Protein AF-A0A660W6Z1-F1 (afdb_monomer_lite)

Radius of gyration: 17.99 Å; chains: 1; bounding box: 45×40×46 Å

Sequence (135 aa):
DGDVTPCVFIPYAAANIYDIYKNGGDLNTILETPLFRHIREWQDEYGYAQQAEKTGNWFCPCAIRDHYAHFYEGAIRCGARPIDSEAAEALKDKGYYDGMVRYGRDFDRLTSAKWKKEYLSTSEKPRTRKAVKSA

Foldseek 3Di:
DQFDDLDPPGQWGLDGNVVQVVVVHDPVVSCVQQLNVLVVVVLCQQAPVDDQQNHAQVVQNDCCQQVVVSSLVSRVVSVTHGNDPVSVVCNVDPVNSVVRPVRNVVVCVVCVVVSCVPRVPDPDDPPDPDPPDDD

Secondary structure (DSSP, 8-state):
--EE-SSTT--EESEEHHHHHHTT--HHHHHTSHHHHHHHHHHIIIIITS-GGG---TTS--HHHHSHHHHHHHHHHTTPEESSHHHHHHTT-HHHHHHHHHHHHHHHHHHHHHHIIIIIS--------------

pLDDT: mean 91.39, std 13.64, range [44.53, 98.75]

Structure (mmCIF, N/CA/C/O backbone):
data_AF-A0A660W6Z1-F1
#
_entry.id   AF-A0A660W6Z1-F1
#
loop_
_atom_site.group_PDB
_atom_site.id
_atom_site.type_symbol
_atom_site.label_atom_id
_atom_site.label_alt_id
_atom_site.label_comp_id
_atom_site.label_asym_id
_atom_site.label_entity_id
_atom_site.label_seq_id
_atom_site.pdbx_PDB_ins_code
_atom_site.Cartn_x
_atom_site.Cartn_y
_atom_site.Cartn_z
_atom_site.occupancy
_atom_site.B_iso_or_equiv
_atom_site.auth_seq_id
_atom_site.auth_comp_id
_atom_site.auth_asym_id
_atom_site.auth_atom_id
_atom_site.pdbx_PDB_model_num
ATOM 1 N N . ASP A 1 1 ? -17.912 7.452 9.545 1.00 92.50 1 ASP A N 1
ATOM 2 C CA . ASP A 1 1 ? -17.605 6.220 10.314 1.00 92.50 1 ASP A CA 1
ATOM 3 C C . ASP A 1 1 ? -16.302 6.334 11.106 1.00 92.50 1 ASP A C 1
ATOM 5 O O . ASP A 1 1 ? -16.211 5.711 12.154 1.00 92.50 1 ASP A O 1
ATOM 9 N N . GLY A 1 2 ? -15.336 7.153 10.677 1.00 96.56 2 GLY A N 1
ATOM 10 C CA . GLY A 1 2 ? -14.048 7.314 11.357 1.00 96.56 2 GLY A CA 1
ATOM 11 C C . GLY A 1 2 ? -12.984 6.341 10.854 1.00 96.56 2 GLY A C 1
ATOM 12 O O . GLY A 1 2 ? -11.912 6.259 11.448 1.00 96.56 2 GLY A O 1
ATOM 13 N N . ASP A 1 3 ? -13.266 5.605 9.780 1.00 98.00 3 ASP A N 1
ATOM 14 C CA . ASP A 1 3 ? -12.322 4.652 9.217 1.00 98.00 3 ASP A CA 1
ATOM 15 C C . ASP A 1 3 ? -11.122 5.364 8.595 1.00 98.00 3 ASP A C 1
ATOM 17 O O . ASP A 1 3 ? -11.239 6.397 7.935 1.00 98.00 3 ASP A O 1
ATOM 21 N N . VAL A 1 4 ? -9.938 4.808 8.846 1.00 98.06 4 VAL A N 1
ATOM 22 C CA . VAL A 1 4 ? -8.672 5.382 8.403 1.00 98.06 4 VAL A CA 1
ATOM 23 C C . VAL A 1 4 ? -8.017 4.452 7.399 1.00 98.06 4 VAL A C 1
ATOM 25 O O . VAL A 1 4 ? -7.557 3.361 7.740 1.00 98.06 4 VAL A O 1
ATOM 28 N N . THR A 1 5 ? -7.955 4.905 6.152 1.00 97.56 5 THR A N 1
ATOM 29 C CA . THR A 1 5 ? -7.365 4.182 5.023 1.00 97.56 5 THR A CA 1
ATOM 30 C C . THR A 1 5 ? -6.010 4.789 4.628 1.00 97.56 5 THR A C 1
ATOM 32 O O . THR A 1 5 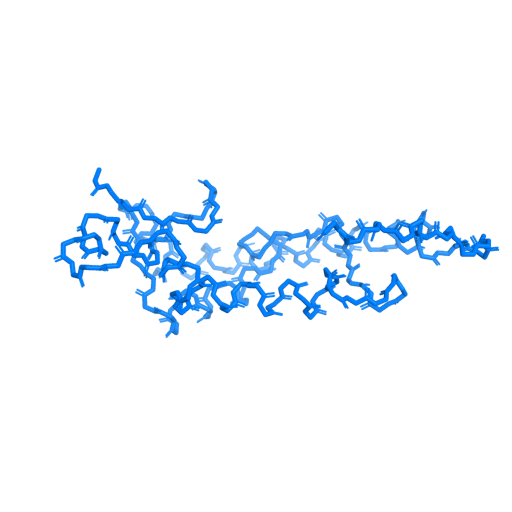? -5.870 6.013 4.667 1.00 97.56 5 THR A O 1
ATOM 35 N N . PRO A 1 6 ? -5.022 3.995 4.172 1.00 95.06 6 PRO A N 1
ATOM 36 C CA . PRO A 1 6 ? -3.704 4.512 3.767 1.00 95.06 6 PRO A CA 1
ATOM 37 C C . PRO A 1 6 ? -3.718 5.444 2.545 1.00 95.06 6 PRO A C 1
ATOM 39 O O . PRO A 1 6 ? -2.804 6.240 2.347 1.00 95.06 6 PRO A O 1
ATOM 42 N N . CYS A 1 7 ? -4.742 5.332 1.701 1.00 95.56 7 CYS A N 1
ATOM 43 C CA . CYS A 1 7 ? -4.972 6.152 0.518 1.00 95.56 7 CYS A CA 1
ATOM 44 C C . CYS A 1 7 ? -6.476 6.159 0.236 1.00 95.56 7 CYS A C 1
ATOM 46 O O . CYS A 1 7 ? -7.140 5.160 0.496 1.00 95.56 7 CYS A O 1
ATOM 48 N N . VAL A 1 8 ? -7.004 7.232 -0.356 1.00 93.31 8 VAL A N 1
ATOM 49 C CA . VAL A 1 8 ? -8.430 7.335 -0.728 1.00 93.31 8 VAL A CA 1
ATOM 50 C C . VAL A 1 8 ? -8.889 6.235 -1.700 1.00 93.31 8 VAL A C 1
ATOM 52 O O . VAL A 1 8 ? -10.070 5.923 -1.765 1.00 93.31 8 VAL A O 1
ATOM 55 N N . PHE A 1 9 ? -7.959 5.618 -2.435 1.00 95.19 9 PHE A N 1
ATOM 56 C CA . PHE A 1 9 ? -8.239 4.514 -3.361 1.00 95.19 9 PHE A CA 1
ATOM 57 C C . PHE A 1 9 ? -8.019 3.123 -2.753 1.00 95.19 9 PHE A C 1
ATOM 59 O O . PHE A 1 9 ? -8.139 2.127 -3.461 1.00 95.19 9 PHE A O 1
ATOM 66 N N . ILE A 1 10 ? -7.653 3.038 -1.472 1.00 97.19 10 ILE A N 1
ATOM 67 C CA . ILE A 1 10 ? -7.491 1.778 -0.747 1.00 97.19 10 ILE A CA 1
ATOM 68 C C . ILE A 1 10 ? -8.728 1.594 0.135 1.00 97.19 10 ILE A C 1
ATOM 70 O O . ILE A 1 10 ? -8.777 2.186 1.212 1.00 97.19 10 ILE A O 1
ATOM 74 N N . PRO A 1 11 ? -9.717 0.774 -0.268 1.00 97.06 11 PRO A N 1
ATOM 75 C CA . PRO A 1 11 ? -10.977 0.635 0.461 1.00 97.06 11 PRO A CA 1
ATOM 76 C C . PRO A 1 11 ? -10.853 -0.341 1.648 1.00 97.06 11 PRO A C 1
ATOM 78 O O . PRO A 1 11 ? -11.722 -1.176 1.896 1.00 97.06 11 PRO A O 1
ATOM 81 N N . TYR A 1 12 ? -9.737 -0.259 2.377 1.00 98.25 12 TYR A N 1
ATOM 82 C CA . TYR A 1 12 ? -9.418 -1.124 3.507 1.00 98.25 12 TYR A CA 1
ATOM 83 C C . TYR A 1 12 ? -8.867 -0.285 4.660 1.00 98.25 12 TYR A C 1
ATOM 85 O O . TYR A 1 12 ? -7.777 0.289 4.571 1.00 98.25 12 TYR A O 1
ATOM 93 N N . ALA A 1 13 ? -9.638 -0.203 5.739 1.00 98.19 13 ALA A N 1
ATOM 94 C CA . ALA A 1 13 ? -9.294 0.541 6.935 1.00 98.19 13 ALA A CA 1
ATOM 95 C C . ALA A 1 13 ? -8.208 -0.182 7.740 1.00 98.19 13 ALA A C 1
ATOM 97 O O . ALA A 1 13 ? -8.304 -1.380 8.016 1.00 98.19 13 ALA A O 1
ATOM 98 N N . ALA A 1 14 ? -7.196 0.575 8.159 1.00 97.75 14 ALA A N 1
ATOM 99 C CA . ALA A 1 14 ? -6.158 0.128 9.085 1.00 97.75 14 ALA A CA 1
ATOM 100 C C . ALA A 1 14 ? -6.567 0.312 10.555 1.00 97.75 14 ALA A C 1
ATOM 102 O O . ALA A 1 14 ? -6.058 -0.378 11.434 1.00 97.75 14 ALA A O 1
ATOM 103 N N . ALA A 1 15 ? -7.446 1.280 10.819 1.00 97.81 15 ALA A N 1
ATOM 104 C CA . ALA A 1 15 ? -7.912 1.654 12.147 1.00 97.81 15 ALA A CA 1
ATOM 105 C C . ALA A 1 15 ? -9.212 2.465 12.055 1.00 97.81 15 ALA A C 1
ATOM 107 O O . ALA A 1 15 ? -9.642 2.852 10.967 1.00 97.81 15 ALA A O 1
ATOM 108 N N . ASN A 1 16 ? -9.792 2.766 13.216 1.00 98.25 16 ASN A N 1
ATOM 109 C CA . ASN A 1 16 ? -10.834 3.771 13.364 1.00 98.25 16 ASN A CA 1
ATOM 110 C C . ASN A 1 16 ? -10.333 4.899 14.277 1.00 98.25 16 ASN A C 1
ATOM 112 O O . ASN A 1 16 ? -9.840 4.647 15.377 1.00 98.25 16 ASN A O 1
ATOM 116 N N . ILE A 1 17 ? -10.441 6.147 13.826 1.00 98.12 17 ILE A N 1
ATOM 117 C CA . ILE A 1 17 ? -9.889 7.306 14.530 1.00 98.12 17 ILE A CA 1
ATOM 118 C C . ILE A 1 17 ? -10.556 7.550 15.884 1.00 98.12 17 ILE A C 1
ATOM 120 O O . ILE A 1 17 ? -9.898 7.989 16.826 1.00 98.12 17 ILE A O 1
ATOM 124 N N . TYR A 1 18 ? -11.843 7.221 16.015 1.00 98.31 18 TYR A N 1
ATOM 125 C CA . TYR A 1 18 ? -12.550 7.368 17.282 1.00 98.31 18 TYR A CA 1
ATOM 126 C C . TYR A 1 18 ? -12.014 6.392 18.329 1.00 98.31 18 TYR A C 1
ATOM 128 O O . TYR A 1 18 ? -11.818 6.788 19.476 1.00 98.31 18 TYR A O 1
ATOM 136 N N . ASP A 1 19 ? -11.705 5.156 17.930 1.00 98.19 19 ASP A N 1
ATOM 137 C CA . ASP A 1 19 ? -11.109 4.157 18.821 1.00 98.19 19 ASP A CA 1
ATOM 138 C C . ASP A 1 19 ? -9.696 4.559 19.256 1.00 98.19 19 ASP A C 1
ATOM 140 O O . ASP A 1 19 ? -9.346 4.410 20.427 1.00 98.19 19 ASP A O 1
ATOM 144 N N . ILE A 1 20 ? -8.896 5.122 18.342 1.00 98.31 20 ILE A N 1
ATOM 145 C CA . ILE A 1 20 ? -7.548 5.616 18.655 1.00 98.31 20 ILE A CA 1
ATOM 146 C C . ILE A 1 20 ? -7.605 6.700 19.735 1.00 98.31 20 ILE A C 1
ATOM 148 O O . ILE A 1 20 ? -6.961 6.555 20.774 1.00 98.31 20 ILE A O 1
ATOM 152 N N . TYR A 1 21 ? -8.416 7.745 19.540 1.00 98.25 21 TYR A N 1
ATOM 153 C CA . TYR A 1 21 ? -8.537 8.822 20.529 1.00 98.25 21 TYR A CA 1
ATOM 154 C C . TYR A 1 21 ? -9.170 8.349 21.841 1.00 98.25 21 TYR A C 1
ATOM 156 O O . TYR A 1 21 ? -8.726 8.751 22.915 1.00 98.25 21 TYR A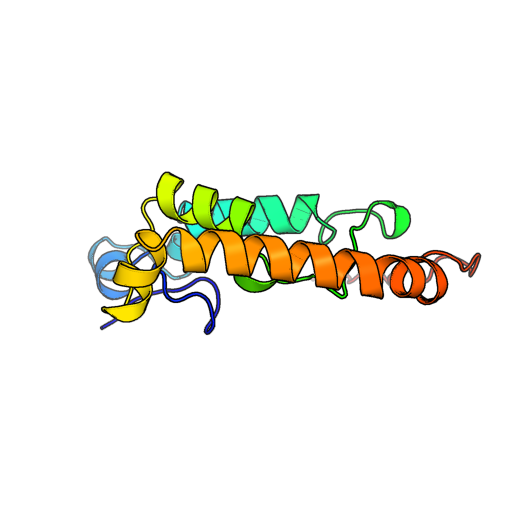 O 1
ATOM 164 N N . LYS A 1 22 ? -10.171 7.461 21.783 1.00 98.31 22 LYS A N 1
ATOM 165 C CA . LYS A 1 22 ? -10.798 6.874 22.978 1.00 98.31 22 LYS A CA 1
ATOM 166 C C . LYS A 1 22 ? -9.791 6.114 23.845 1.00 98.31 22 LYS A C 1
ATOM 168 O O . LYS A 1 22 ? -9.918 6.125 25.066 1.00 98.31 22 LYS A O 1
ATOM 173 N N . ASN A 1 23 ? -8.788 5.498 23.225 1.00 97.75 23 ASN A N 1
ATOM 174 C CA . ASN A 1 23 ? -7.726 4.762 23.906 1.00 97.75 23 ASN A CA 1
ATOM 175 C C . ASN A 1 23 ? -6.506 5.638 24.262 1.00 97.75 23 ASN A C 1
ATOM 177 O O . ASN A 1 23 ? -5.470 5.104 24.649 1.00 97.75 23 ASN A O 1
ATOM 181 N N . GLY A 1 24 ? -6.616 6.969 24.150 1.00 98.06 24 GLY A N 1
ATOM 182 C CA . GLY A 1 24 ? -5.551 7.914 24.503 1.00 98.06 24 GLY A CA 1
ATOM 183 C C . GLY A 1 24 ? -4.454 8.078 23.446 1.00 98.06 24 GLY A C 1
ATOM 184 O O . GLY A 1 24 ? -3.420 8.670 23.744 1.00 98.06 24 GLY A O 1
ATOM 185 N N . GLY A 1 25 ? -4.660 7.553 22.234 1.00 97.69 25 GLY A N 1
ATOM 186 C CA . GLY A 1 25 ? -3.759 7.739 21.100 1.00 97.69 25 GLY A CA 1
ATOM 187 C C . GLY A 1 25 ? -3.993 9.051 20.347 1.00 97.69 25 GLY A C 1
ATOM 188 O O . GLY A 1 25 ? -4.851 9.866 20.690 1.00 97.69 25 GLY A O 1
ATOM 189 N N . ASP A 1 26 ? -3.225 9.234 19.278 1.00 97.31 26 ASP A N 1
ATOM 190 C CA . ASP A 1 26 ? -3.211 10.426 18.429 1.00 97.31 26 ASP A CA 1
ATOM 191 C C . ASP A 1 26 ? -3.014 10.071 16.938 1.00 97.31 26 ASP A C 1
ATOM 193 O O . ASP A 1 26 ? -3.027 8.903 16.542 1.00 97.31 26 ASP A O 1
ATOM 197 N N . LEU A 1 27 ? -2.800 11.077 16.082 1.00 96.00 27 LEU A N 1
ATOM 198 C CA . LEU A 1 27 ? -2.543 10.847 14.654 1.00 96.00 27 LEU A CA 1
ATOM 199 C C . LEU A 1 27 ? -1.239 10.080 14.390 1.00 96.00 27 LEU A C 1
ATOM 201 O O . LEU A 1 27 ? -1.167 9.334 13.415 1.00 96.00 27 LEU A O 1
ATOM 205 N N . ASN A 1 28 ? -0.223 10.216 15.247 1.00 96.81 28 ASN A N 1
ATOM 206 C CA . ASN A 1 28 ? 1.026 9.467 15.100 1.00 96.81 28 ASN A CA 1
ATOM 207 C C . ASN A 1 28 ? 0.802 7.975 15.368 1.00 96.81 28 ASN A C 1
ATOM 209 O O . ASN A 1 28 ? 1.379 7.128 14.693 1.00 96.81 28 ASN A O 1
ATOM 213 N N . THR A 1 29 ? -0.110 7.649 16.282 1.00 97.81 29 THR A N 1
ATOM 214 C CA . THR A 1 29 ? -0.502 6.267 16.588 1.00 97.81 29 THR A CA 1
ATOM 215 C C . THR A 1 29 ? -1.039 5.539 15.348 1.00 97.81 29 THR A C 1
ATOM 217 O O . THR A 1 29 ? -0.767 4.355 15.153 1.00 97.81 29 THR A O 1
ATOM 220 N N . ILE A 1 30 ? -1.751 6.246 14.462 1.00 96.19 30 ILE A N 1
ATOM 221 C CA . ILE A 1 30 ? -2.245 5.699 13.185 1.00 96.19 30 ILE A CA 1
ATOM 222 C C . ILE A 1 30 ? -1.083 5.284 12.285 1.00 96.19 30 ILE A C 1
ATOM 224 O O . ILE A 1 30 ? -1.137 4.227 11.652 1.00 96.19 30 ILE A O 1
ATOM 228 N N . LEU A 1 31 ? -0.034 6.109 12.214 1.00 95.88 31 LEU A N 1
ATOM 229 C CA . LEU A 1 31 ? 1.124 5.828 11.369 1.00 95.88 31 LEU A CA 1
ATOM 230 C C . LEU A 1 31 ? 1.780 4.510 11.783 1.00 95.88 31 LEU A C 1
ATOM 232 O O . LEU A 1 31 ? 2.246 3.775 10.916 1.00 95.88 31 LEU A O 1
ATOM 236 N N . GLU A 1 32 ? 1.737 4.163 13.066 1.00 97.06 32 GLU A N 1
ATOM 237 C CA . GLU A 1 32 ? 2.301 2.924 13.605 1.00 97.06 32 GLU A CA 1
ATOM 238 C C . GLU A 1 32 ? 1.391 1.693 13.449 1.00 97.06 32 GLU A C 1
ATOM 240 O O . GLU A 1 32 ? 1.790 0.568 13.779 1.00 97.06 32 GLU A O 1
ATOM 245 N N . THR A 1 33 ? 0.189 1.854 12.885 1.00 97.62 33 THR A N 1
ATOM 246 C CA . THR A 1 33 ? -0.692 0.716 12.596 1.00 97.62 33 THR A CA 1
ATOM 247 C C . THR A 1 33 ? -0.030 -0.259 11.611 1.00 97.62 33 THR A C 1
ATOM 249 O O . THR A 1 33 ? 0.730 0.164 10.730 1.00 97.62 33 THR A O 1
ATOM 252 N N . PRO A 1 34 ? -0.298 -1.577 11.722 1.00 98.19 34 PRO A N 1
ATOM 253 C CA . PRO A 1 34 ? 0.395 -2.588 10.923 1.00 98.19 34 PRO A CA 1
ATOM 254 C C . PRO A 1 34 ? 0.349 -2.332 9.413 1.00 98.19 34 PRO A C 1
ATOM 256 O O . PRO A 1 34 ? 1.380 -2.432 8.754 1.00 98.19 34 PRO A O 1
ATOM 259 N N . LEU A 1 35 ? -0.815 -1.954 8.872 1.00 97.81 35 LEU A N 1
ATOM 260 C CA . LEU A 1 35 ? -0.965 -1.715 7.435 1.00 97.81 35 LEU A CA 1
ATOM 261 C C . LEU A 1 35 ? -0.172 -0.487 6.967 1.00 97.81 35 LEU A C 1
ATOM 263 O O . LEU A 1 35 ? 0.470 -0.533 5.920 1.00 97.81 35 LEU A O 1
ATOM 267 N N . PHE A 1 36 ? -0.191 0.600 7.742 1.00 97.75 36 PHE A N 1
ATOM 268 C CA . PHE A 1 36 ? 0.560 1.811 7.416 1.00 97.75 36 PHE A CA 1
ATOM 269 C C . PHE A 1 36 ? 2.072 1.568 7.456 1.00 97.75 36 PHE A C 1
ATOM 271 O O . PHE A 1 36 ? 2.772 2.033 6.558 1.00 97.75 36 PHE A O 1
ATOM 278 N N . ARG A 1 37 ? 2.576 0.823 8.450 1.00 97.94 37 ARG A N 1
ATOM 279 C CA . ARG A 1 37 ? 3.993 0.424 8.498 1.00 97.94 37 ARG A CA 1
ATOM 280 C C . ARG A 1 37 ? 4.370 -0.446 7.308 1.00 97.94 37 ARG A C 1
ATOM 282 O O . ARG A 1 37 ? 5.304 -0.103 6.596 1.00 97.94 37 ARG A O 1
ATOM 289 N N . HIS A 1 38 ? 3.581 -1.482 7.031 1.00 97.50 38 HIS A N 1
ATOM 290 C CA . HIS A 1 38 ? 3.839 -2.391 5.921 1.00 97.50 38 HIS A CA 1
ATOM 291 C C . HIS A 1 38 ? 3.899 -1.674 4.560 1.00 97.50 38 HIS A C 1
ATOM 293 O O . HIS A 1 38 ? 4.796 -1.933 3.763 1.00 97.50 38 HIS A O 1
ATOM 299 N N . ILE A 1 39 ? 2.976 -0.739 4.295 1.00 97.00 39 ILE A N 1
ATOM 300 C CA . ILE A 1 39 ? 2.988 0.036 3.046 1.00 97.00 39 ILE A CA 1
ATOM 301 C C . ILE A 1 39 ? 4.220 0.942 2.966 1.00 97.00 39 ILE A C 1
ATOM 303 O O . ILE A 1 39 ? 4.805 1.045 1.891 1.00 97.00 39 I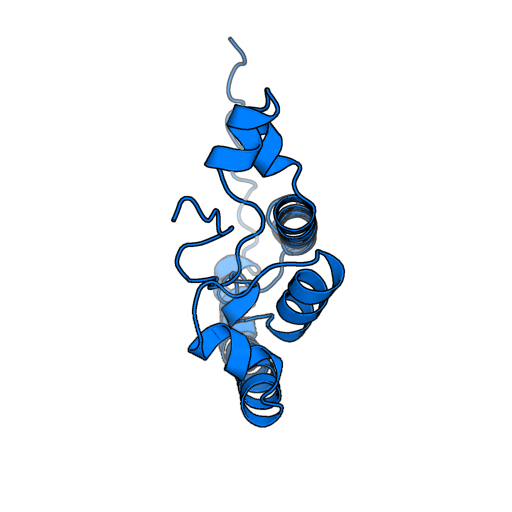LE A O 1
ATOM 307 N N . ARG A 1 40 ? 4.630 1.588 4.066 1.00 96.81 40 ARG A N 1
ATOM 308 C CA . ARG A 1 40 ? 5.831 2.439 4.066 1.00 96.81 40 ARG A CA 1
ATOM 309 C C . ARG A 1 40 ? 7.108 1.633 3.864 1.00 96.81 40 ARG A C 1
ATOM 311 O O . ARG A 1 40 ? 7.933 2.037 3.058 1.00 96.81 40 ARG A O 1
ATOM 318 N N . GLU A 1 41 ? 7.234 0.484 4.526 1.00 96.56 41 GLU A N 1
ATOM 319 C CA . GLU A 1 41 ? 8.350 -0.448 4.318 1.00 96.56 41 GLU A CA 1
ATOM 320 C C . GLU A 1 41 ? 8.447 -0.851 2.840 1.00 96.56 41 GLU A C 1
ATOM 322 O O . GLU A 1 41 ? 9.502 -0.719 2.224 1.00 96.56 41 GLU A O 1
ATOM 327 N N . TRP A 1 42 ? 7.319 -1.224 2.228 1.00 96.38 42 TRP A N 1
ATOM 328 C CA . TRP A 1 42 ? 7.273 -1.518 0.798 1.00 96.38 42 TRP A CA 1
ATOM 329 C C . TRP A 1 42 ? 7.651 -0.309 -0.073 1.00 96.38 42 TRP A C 1
ATOM 331 O O . TRP A 1 42 ? 8.399 -0.461 -1.034 1.00 96.38 42 TRP A O 1
ATOM 341 N N . GLN A 1 43 ? 7.169 0.899 0.240 1.00 95.38 43 GLN A N 1
ATOM 342 C CA . GLN A 1 43 ? 7.516 2.121 -0.504 1.00 95.38 43 GLN A CA 1
ATOM 343 C C . GLN A 1 43 ? 9.018 2.428 -0.423 1.00 95.38 43 GLN A C 1
ATOM 345 O O . GLN A 1 43 ? 9.631 2.794 -1.434 1.00 95.38 43 GLN A O 1
ATOM 350 N N . ASP A 1 44 ? 9.608 2.258 0.759 1.00 95.25 44 ASP A N 1
ATOM 351 C CA . ASP A 1 44 ? 11.034 2.445 1.015 1.00 95.25 44 ASP A CA 1
ATOM 352 C C . ASP A 1 44 ? 11.876 1.454 0.211 1.00 95.25 44 ASP A C 1
ATOM 354 O O . ASP A 1 44 ? 12.871 1.854 -0.395 1.00 95.25 44 ASP A O 1
ATOM 358 N N . GLU A 1 45 ? 11.461 0.188 0.149 1.00 93.75 45 GLU A N 1
ATOM 359 C CA . GLU A 1 45 ? 12.096 -0.854 -0.664 1.00 93.75 45 GLU A CA 1
ATOM 360 C C . GLU A 1 45 ? 11.908 -0.618 -2.169 1.00 93.75 45 GLU A C 1
ATOM 362 O O . GLU A 1 45 ? 12.850 -0.784 -2.945 1.00 93.75 45 GLU A O 1
ATOM 367 N N . TYR A 1 46 ? 10.714 -0.194 -2.592 1.00 94.06 46 TYR A N 1
ATOM 368 C CA . TYR A 1 46 ? 10.362 -0.027 -4.003 1.00 94.06 46 TYR A CA 1
ATOM 369 C C . TYR A 1 46 ? 11.097 1.140 -4.668 1.00 94.06 46 TYR A C 1
ATOM 371 O O . TYR A 1 46 ? 11.425 1.086 -5.858 1.00 94.06 46 TYR A O 1
ATOM 379 N N . GLY A 1 47 ? 11.372 2.210 -3.920 1.00 91.94 47 GLY A N 1
ATOM 380 C CA . GLY A 1 47 ? 12.138 3.325 -4.466 1.00 91.94 47 GLY A CA 1
ATOM 381 C C . GLY A 1 47 ? 12.181 4.602 -3.642 1.00 91.94 47 GLY A C 1
ATOM 382 O O . GLY A 1 47 ? 13.050 5.430 -3.896 1.00 91.94 47 GLY A O 1
ATOM 383 N N . TYR A 1 48 ? 11.283 4.803 -2.674 1.00 92.44 48 TYR A N 1
ATOM 384 C CA . TYR A 1 48 ? 11.190 6.079 -1.953 1.00 92.44 48 TYR A CA 1
ATOM 385 C C . TYR A 1 48 ? 12.459 6.393 -1.146 1.00 92.44 48 TYR A C 1
ATOM 387 O O . TYR A 1 48 ? 12.968 7.516 -1.200 1.00 92.44 48 TYR A O 1
ATOM 395 N N . ALA A 1 49 ? 13.003 5.386 -0.460 1.00 92.62 49 ALA A N 1
ATOM 396 C CA . ALA A 1 49 ? 14.233 5.488 0.325 1.00 92.62 49 ALA A CA 1
ATOM 397 C C . ALA A 1 49 ? 15.475 4.951 -0.413 1.00 92.62 49 ALA A C 1
ATOM 399 O O . ALA A 1 49 ? 16.558 4.875 0.170 1.00 92.62 49 ALA A O 1
ATOM 400 N N . GLN A 1 50 ? 15.347 4.584 -1.693 1.00 89.38 50 GLN A N 1
ATOM 401 C CA . GLN A 1 50 ? 16.445 4.029 -2.481 1.00 89.38 50 GLN A CA 1
ATOM 402 C C . GLN A 1 50 ? 17.200 5.096 -3.277 1.00 89.38 50 GLN A C 1
ATOM 404 O O . GLN A 1 50 ? 16.747 6.220 -3.497 1.00 89.38 50 GLN A O 1
ATOM 409 N N . GLN A 1 51 ? 18.382 4.711 -3.758 1.00 86.94 51 GLN A N 1
ATOM 410 C CA . GLN A 1 51 ? 19.068 5.452 -4.813 1.00 86.94 51 GLN A CA 1
ATOM 411 C C . GLN A 1 51 ? 18.242 5.419 -6.106 1.00 86.94 51 GLN A C 1
ATOM 413 O O . GLN A 1 51 ? 17.521 4.450 -6.369 1.00 86.94 51 GLN A O 1
ATOM 418 N N . ALA A 1 52 ? 18.376 6.459 -6.932 1.00 82.75 52 ALA A N 1
ATOM 419 C CA . ALA A 1 52 ? 17.604 6.602 -8.165 1.00 82.75 52 ALA A CA 1
ATOM 420 C C . ALA A 1 52 ? 17.767 5.386 -9.094 1.00 82.75 52 ALA A C 1
ATOM 422 O O . ALA A 1 52 ? 16.816 4.959 -9.733 1.00 82.75 52 ALA A O 1
ATOM 423 N N . GLU A 1 53 ? 18.945 4.767 -9.113 1.00 83.12 53 GLU A N 1
ATOM 424 C CA . GLU A 1 53 ? 19.275 3.621 -9.962 1.00 83.12 53 GLU A CA 1
ATOM 425 C C . GLU A 1 53 ? 18.700 2.295 -9.440 1.00 83.12 53 GLU A C 1
ATOM 427 O O . GLU A 1 53 ? 18.558 1.339 -10.199 1.00 83.12 53 GLU A O 1
ATOM 432 N N . LYS A 1 54 ? 18.378 2.226 -8.143 1.00 84.44 54 LYS A N 1
ATOM 433 C CA . LYS A 1 54 ? 17.824 1.036 -7.464 1.00 84.44 54 LYS A CA 1
ATOM 434 C C . LYS A 1 54 ? 16.307 1.059 -7.354 1.00 84.44 54 LYS A C 1
ATOM 436 O O . LYS A 1 54 ? 15.696 0.225 -6.698 1.00 84.44 54 LYS A O 1
ATOM 441 N N . THR A 1 55 ? 15.721 2.058 -7.970 1.00 88.00 55 THR A N 1
ATOM 442 C CA . THR A 1 55 ? 14.310 2.329 -7.923 1.00 88.00 55 THR A CA 1
ATOM 443 C C . THR A 1 55 ? 13.561 1.458 -8.936 1.00 88.00 55 THR A C 1
ATOM 445 O O . THR A 1 55 ? 14.042 1.240 -10.051 1.00 88.00 55 THR A O 1
ATOM 448 N N . GLY A 1 56 ? 12.361 0.997 -8.573 1.00 86.38 56 GLY A N 1
ATOM 449 C CA . GLY A 1 56 ? 11.435 0.323 -9.483 1.00 86.38 56 GLY A CA 1
ATOM 450 C C . GLY A 1 56 ? 10.936 1.211 -10.635 1.00 86.38 56 GLY A C 1
ATOM 451 O O . GLY A 1 56 ? 11.486 2.266 -10.945 1.00 86.38 56 GLY A O 1
ATOM 452 N N . ASN A 1 57 ? 9.864 0.795 -11.303 1.00 94.38 57 ASN A N 1
ATOM 453 C CA . ASN A 1 57 ? 9.215 1.605 -12.333 1.00 94.38 57 ASN A CA 1
ATOM 454 C C . ASN A 1 57 ? 8.219 2.583 -11.688 1.00 94.38 57 ASN A C 1
ATOM 456 O O . ASN A 1 57 ? 7.102 2.187 -11.382 1.00 94.38 57 ASN A O 1
ATOM 460 N N . TRP A 1 58 ? 8.562 3.865 -11.518 1.00 93.44 58 TRP A N 1
ATOM 461 C CA . TRP A 1 58 ? 7.646 4.838 -10.879 1.00 93.44 58 TRP A CA 1
ATOM 462 C C . TRP A 1 58 ? 6.399 5.185 -11.687 1.00 93.44 58 TRP A C 1
ATOM 464 O O . TRP A 1 58 ? 5.534 5.889 -11.169 1.00 93.44 58 TRP A O 1
ATOM 474 N N . PHE A 1 59 ? 6.249 4.688 -12.917 1.00 95.75 59 PHE A N 1
ATOM 475 C CA . PHE A 1 59 ? 4.924 4.690 -13.530 1.00 95.75 59 PHE A CA 1
ATOM 476 C C . PHE A 1 59 ? 3.954 3.756 -12.803 1.00 95.75 59 PHE A C 1
ATOM 478 O O . PHE A 1 59 ? 2.758 4.012 -12.854 1.00 95.75 59 PHE A O 1
ATOM 485 N N . CYS A 1 60 ? 4.463 2.769 -12.060 1.00 96.88 60 CYS A N 1
ATOM 486 C CA . CYS A 1 60 ? 3.735 1.823 -11.216 1.00 96.88 60 CYS A CA 1
ATOM 487 C C . CYS A 1 60 ? 3.906 2.133 -9.706 1.00 96.88 60 CYS A C 1
ATOM 489 O O . CYS A 1 60 ? 4.448 1.297 -8.974 1.00 96.88 60 CYS A O 1
ATOM 491 N N . PRO A 1 61 ? 3.529 3.326 -9.201 1.00 94.00 61 PRO A N 1
ATOM 492 C CA . PRO A 1 61 ? 3.849 3.740 -7.836 1.00 94.00 61 PRO A CA 1
ATOM 493 C C . PRO A 1 61 ? 2.892 3.167 -6.781 1.00 94.00 61 PRO A C 1
ATOM 495 O O . PRO A 1 61 ? 3.138 3.310 -5.584 1.00 94.00 61 PRO A O 1
ATOM 498 N N . CYS A 1 62 ? 1.752 2.601 -7.182 1.00 96.25 62 CYS A N 1
ATOM 499 C CA . CYS A 1 62 ? 0.644 2.335 -6.279 1.00 96.25 62 CYS A CA 1
ATOM 500 C C . CYS A 1 62 ? 0.577 0.856 -5.890 1.00 96.25 62 CYS A C 1
ATOM 502 O O . CYS A 1 62 ? 0.326 -0.008 -6.731 1.00 96.25 62 CYS A O 1
ATOM 504 N N . ALA A 1 63 ? 0.703 0.566 -4.590 1.00 96.19 63 ALA A N 1
ATOM 505 C CA . ALA A 1 63 ? 0.632 -0.798 -4.068 1.00 96.19 63 ALA A CA 1
ATOM 506 C C . ALA A 1 63 ? -0.669 -1.514 -4.473 1.00 96.19 63 ALA A C 1
ATOM 508 O O . ALA A 1 63 ? -0.632 -2.628 -4.985 1.00 96.19 63 ALA A O 1
ATOM 509 N N . ILE A 1 64 ? -1.829 -0.867 -4.300 1.00 97.25 64 ILE A N 1
ATOM 510 C CA . ILE A 1 64 ? -3.121 -1.497 -4.603 1.00 97.25 64 ILE A CA 1
ATOM 511 C C . ILE A 1 64 ? -3.405 -1.601 -6.107 1.00 97.25 64 ILE A C 1
ATOM 513 O O . ILE A 1 64 ? -4.113 -2.508 -6.532 1.00 97.25 64 ILE A O 1
ATOM 517 N N . ARG A 1 65 ? -2.880 -0.695 -6.939 1.00 97.19 65 ARG A N 1
ATOM 518 C CA . ARG A 1 65 ? -3.211 -0.683 -8.371 1.00 97.19 65 ARG A CA 1
ATOM 519 C C . ARG A 1 65 ? -2.234 -1.497 -9.206 1.00 97.19 65 ARG A C 1
ATOM 521 O O . ARG A 1 65 ? -2.666 -2.252 -10.074 1.00 97.19 65 ARG A O 1
ATOM 528 N N . ASP A 1 66 ? -0.947 -1.347 -8.925 1.00 97.69 66 ASP A N 1
ATOM 529 C CA . ASP A 1 66 ? 0.130 -1.840 -9.780 1.00 97.69 66 ASP A CA 1
ATOM 530 C C . ASP A 1 66 ? 0.824 -3.070 -9.176 1.00 97.69 66 ASP A C 1
ATOM 532 O O . ASP A 1 66 ? 1.367 -3.900 -9.901 1.00 97.69 66 ASP A O 1
ATOM 536 N N . HIS A 1 67 ? 0.743 -3.235 -7.850 1.00 97.62 67 HIS A N 1
ATOM 537 C CA . HIS A 1 67 ? 1.387 -4.319 -7.094 1.00 97.62 67 HIS A CA 1
ATOM 538 C C . HIS A 1 67 ? 0.375 -5.094 -6.240 1.00 97.62 67 HIS A C 1
ATOM 540 O O . HIS A 1 67 ? 0.644 -5.448 -5.091 1.00 97.62 67 HIS A O 1
ATOM 546 N N . TYR A 1 68 ? -0.810 -5.358 -6.805 1.00 98.25 68 TYR A N 1
ATOM 547 C CA . TYR A 1 68 ? -1.977 -5.827 -6.050 1.00 98.25 68 TYR A CA 1
ATOM 548 C C . TYR A 1 68 ? -1.733 -7.096 -5.226 1.00 98.25 68 TYR A C 1
ATOM 550 O O . TYR A 1 68 ? -2.244 -7.182 -4.118 1.00 98.25 68 TYR A O 1
ATOM 558 N N . ALA A 1 69 ? -0.934 -8.056 -5.710 1.00 98.06 69 ALA A N 1
ATOM 559 C CA . ALA A 1 69 ? -0.608 -9.260 -4.936 1.00 98.06 69 ALA A CA 1
ATOM 560 C C . ALA A 1 69 ? 0.078 -8.914 -3.604 1.00 98.06 69 ALA A C 1
ATOM 562 O O . ALA A 1 69 ? -0.340 -9.392 -2.552 1.00 98.06 69 ALA A O 1
ATOM 563 N N . HIS A 1 70 ? 1.073 -8.023 -3.650 1.00 97.06 70 HIS A N 1
ATOM 564 C CA . HIS A 1 70 ? 1.791 -7.561 -2.467 1.00 97.06 70 HIS A CA 1
ATOM 565 C C . HIS A 1 70 ? 0.861 -6.797 -1.520 1.00 97.06 70 HIS A C 1
ATOM 567 O O . HIS A 1 70 ? 0.820 -7.076 -0.322 1.00 97.06 70 HIS A O 1
ATOM 573 N N . PHE A 1 71 ? 0.056 -5.877 -2.067 1.00 97.88 71 PHE A N 1
ATOM 574 C CA . PHE A 1 71 ? -0.934 -5.149 -1.277 1.00 97.88 71 PHE A CA 1
ATOM 575 C C . PHE A 1 71 ? -1.957 -6.086 -0.621 1.00 97.88 71 PHE A C 1
ATOM 577 O O . PHE A 1 71 ? -2.231 -5.940 0.565 1.00 97.88 71 PHE A O 1
ATOM 584 N N . TYR A 1 72 ? -2.511 -7.043 -1.369 1.00 98.12 72 TYR A N 1
ATOM 585 C CA . TYR A 1 72 ? -3.512 -7.994 -0.891 1.00 98.12 72 TYR A CA 1
ATOM 586 C C . TYR A 1 72 ? -2.972 -8.814 0.283 1.00 98.12 72 TYR A C 1
ATOM 588 O O . TYR A 1 72 ? -3.598 -8.874 1.340 1.00 98.12 72 TYR A O 1
ATOM 596 N N . GLU A 1 73 ? -1.776 -9.390 0.140 1.00 97.62 73 GLU A N 1
ATOM 597 C CA . GLU A 1 73 ? -1.120 -10.127 1.224 1.00 97.62 73 GLU A CA 1
ATOM 598 C C . GLU A 1 73 ? -0.889 -9.243 2.453 1.00 97.62 73 GLU A C 1
ATOM 600 O O . GLU A 1 73 ? -1.119 -9.677 3.584 1.00 97.62 73 GLU A O 1
ATOM 605 N N . GLY A 1 74 ? -0.466 -7.996 2.234 1.00 97.75 74 GLY A N 1
ATOM 606 C CA . GLY A 1 74 ? -0.325 -6.979 3.269 1.00 97.75 74 GLY A CA 1
ATOM 607 C C . GLY A 1 74 ? -1.624 -6.678 4.003 1.00 97.75 74 GLY A C 1
ATOM 608 O O . GLY A 1 74 ? -1.664 -6.740 5.228 1.00 97.75 74 GLY A O 1
ATOM 609 N N . ALA A 1 75 ? -2.699 -6.410 3.266 1.00 97.31 75 ALA A N 1
ATOM 610 C CA . ALA A 1 75 ? -4.015 -6.115 3.816 1.00 97.31 75 ALA A CA 1
ATOM 611 C C . ALA A 1 75 ? -4.528 -7.264 4.695 1.00 97.31 75 ALA A C 1
ATOM 613 O O . ALA A 1 75 ? -4.941 -7.023 5.829 1.00 97.31 75 ALA A O 1
ATOM 614 N N . ILE A 1 76 ? -4.426 -8.512 4.221 1.00 97.62 76 ILE A N 1
ATOM 615 C CA . ILE A 1 76 ? -4.842 -9.695 4.987 1.00 97.62 76 ILE A CA 1
ATOM 616 C C . ILE A 1 76 ? -3.977 -9.877 6.238 1.00 97.62 76 ILE A C 1
ATOM 618 O O . ILE A 1 76 ? -4.504 -10.001 7.343 1.00 97.62 76 ILE A O 1
ATOM 622 N N . ARG A 1 77 ? -2.647 -9.854 6.093 1.00 98.00 77 ARG A N 1
ATOM 623 C CA . ARG A 1 77 ? -1.709 -10.064 7.209 1.00 98.00 77 ARG A CA 1
ATOM 624 C C . ARG A 1 77 ? -1.827 -8.985 8.284 1.00 98.00 77 ARG A C 1
ATOM 626 O O . ARG A 1 77 ? -1.659 -9.277 9.464 1.00 98.00 77 ARG A O 1
ATOM 633 N N . CYS A 1 78 ? -2.106 -7.749 7.884 1.00 98.12 78 CYS A N 1
ATOM 634 C CA . CYS A 1 78 ? -2.268 -6.616 8.789 1.00 98.12 78 CYS A CA 1
ATOM 635 C C . CYS A 1 78 ? -3.684 -6.498 9.374 1.00 98.12 78 CYS A C 1
ATOM 637 O O . CYS A 1 78 ? -3.914 -5.587 10.167 1.00 98.12 78 CYS A O 1
ATOM 639 N N . GLY A 1 79 ? -4.618 -7.382 9.002 1.00 97.44 79 GLY A N 1
ATOM 640 C CA . GLY A 1 79 ? -5.993 -7.360 9.506 1.00 97.44 79 GLY A CA 1
ATOM 641 C C . GLY A 1 79 ? -6.802 -6.152 9.030 1.00 97.44 79 GLY A C 1
ATOM 642 O O . GLY A 1 79 ? -7.659 -5.663 9.764 1.00 97.44 79 GLY A O 1
ATOM 643 N N . ALA A 1 80 ? -6.518 -5.645 7.828 1.00 97.50 80 ALA A N 1
ATOM 644 C CA . ALA A 1 80 ? -7.234 -4.511 7.260 1.00 97.50 80 ALA A CA 1
ATOM 645 C C . ALA A 1 80 ? -8.712 -4.858 7.028 1.00 97.50 80 ALA A C 1
ATOM 647 O O . ALA A 1 80 ? -9.038 -5.924 6.499 1.00 97.50 80 ALA A O 1
ATOM 648 N N . ARG A 1 81 ? -9.616 -3.951 7.406 1.00 97.56 81 ARG A N 1
ATOM 649 C CA . ARG A 1 81 ? -11.063 -4.170 7.303 1.00 97.56 81 ARG A CA 1
ATOM 650 C C . ARG A 1 81 ? -11.620 -3.511 6.036 1.00 97.56 81 ARG A C 1
ATOM 652 O O . ARG A 1 81 ? -11.392 -2.318 5.864 1.00 97.56 81 ARG A O 1
ATOM 659 N N . PRO A 1 82 ? -12.372 -4.221 5.179 1.00 97.81 82 PRO A N 1
ATOM 660 C CA . PRO A 1 82 ? -13.110 -3.591 4.083 1.00 97.81 82 PRO A CA 1
ATOM 661 C C . PRO A 1 82 ? -14.056 -2.503 4.599 1.00 97.81 82 PRO A C 1
ATOM 663 O O . PRO A 1 82 ? -14.736 -2.723 5.602 1.00 97.81 82 PRO A O 1
ATOM 666 N N . ILE A 1 83 ? -14.099 -1.351 3.930 1.00 97.94 83 ILE A N 1
ATOM 667 C CA . ILE A 1 83 ? -14.947 -0.219 4.357 1.00 97.94 83 ILE A CA 1
ATOM 668 C C . ILE A 1 83 ? -16.369 -0.271 3.778 1.00 97.94 83 ILE A C 1
ATOM 670 O O . ILE A 1 83 ? -17.256 0.430 4.258 1.00 97.94 83 ILE A O 1
ATOM 674 N N . ASP A 1 84 ? -16.594 -1.117 2.774 1.00 97.50 84 ASP A N 1
ATOM 675 C CA . ASP A 1 84 ? -17.879 -1.335 2.113 1.00 97.50 84 ASP A CA 1
ATOM 676 C C . ASP A 1 84 ? -18.043 -2.807 1.675 1.00 97.50 84 ASP A C 1
ATOM 678 O O . ASP A 1 84 ? -17.162 -3.655 1.875 1.00 97.50 84 ASP A O 1
ATOM 682 N N . SER A 1 85 ? -19.220 -3.134 1.135 1.00 97.88 85 SER A N 1
ATOM 683 C CA . SER A 1 85 ? -19.561 -4.481 0.662 1.00 97.88 85 SER A CA 1
ATOM 684 C C . SER A 1 85 ? -18.712 -4.921 -0.527 1.00 97.88 85 SER A C 1
ATOM 686 O O . SER A 1 85 ? -18.303 -6.077 -0.596 1.00 97.88 85 SER A O 1
ATOM 688 N N . GLU A 1 86 ? -18.421 -4.001 -1.434 1.00 97.75 86 GLU A N 1
ATOM 689 C CA . GLU A 1 86 ? -17.715 -4.225 -2.684 1.00 97.75 86 GLU A CA 1
ATOM 690 C C . GLU A 1 86 ? -16.249 -4.577 -2.421 1.00 97.75 86 GLU A C 1
ATOM 692 O O . GLU A 1 86 ? -15.720 -5.525 -2.998 1.00 97.75 86 GLU A O 1
ATOM 697 N N . ALA A 1 87 ? -15.598 -3.891 -1.481 1.00 97.25 87 ALA A N 1
ATOM 698 C CA . ALA A 1 87 ? -14.264 -4.240 -1.013 1.00 97.25 87 ALA A CA 1
ATOM 699 C C . ALA A 1 87 ? -14.251 -5.601 -0.302 1.00 97.25 87 ALA A C 1
ATOM 701 O O . ALA A 1 87 ? -13.303 -6.376 -0.455 1.00 97.25 87 ALA A O 1
ATOM 702 N N . ALA A 1 88 ? -15.304 -5.931 0.454 1.00 97.81 88 ALA A N 1
ATOM 703 C CA . ALA A 1 88 ? -15.415 -7.232 1.110 1.00 97.81 88 ALA A CA 1
ATOM 704 C C . ALA A 1 88 ? -15.615 -8.382 0.106 1.00 97.81 88 ALA A C 1
ATOM 706 O O . ALA A 1 88 ? -15.109 -9.486 0.327 1.00 97.81 88 ALA A O 1
ATOM 707 N N . GLU A 1 89 ? -16.341 -8.133 -0.984 1.00 98.12 89 GLU A N 1
ATOM 708 C CA . GLU A 1 89 ? -16.516 -9.063 -2.099 1.00 98.12 89 GLU A CA 1
ATOM 709 C C . GLU A 1 89 ? -15.219 -9.222 -2.898 1.00 98.12 89 GLU A C 1
ATOM 711 O O . GLU A 1 89 ? -14.780 -10.350 -3.132 1.00 98.12 89 GLU A O 1
ATOM 716 N N . ALA A 1 90 ? -14.538 -8.116 -3.210 1.00 97.12 90 ALA A N 1
ATOM 717 C CA . ALA A 1 90 ? -13.279 -8.109 -3.950 1.00 97.12 90 ALA A CA 1
ATOM 718 C C . ALA A 1 90 ? -12.180 -8.956 -3.284 1.00 97.12 90 ALA A C 1
ATOM 720 O O . ALA A 1 90 ? -11.390 -9.585 -3.984 1.00 97.12 90 ALA A O 1
ATOM 721 N N . LEU A 1 91 ? -12.138 -9.031 -1.944 1.00 95.38 91 LEU A N 1
ATOM 722 C CA . LEU A 1 91 ? -11.193 -9.906 -1.230 1.00 95.38 91 LEU A CA 1
ATOM 723 C C . LEU A 1 91 ? -11.450 -11.403 -1.444 1.00 95.38 91 LEU A C 1
ATOM 725 O O . LEU A 1 91 ? -10.551 -12.214 -1.238 1.00 95.38 91 LEU A O 1
ATOM 729 N N . LYS A 1 92 ? -12.677 -11.786 -1.800 1.00 96.06 92 LYS A N 1
ATOM 730 C CA . LYS A 1 92 ? -13.087 -13.184 -1.993 1.00 96.06 92 LYS A CA 1
ATOM 731 C C . LYS A 1 92 ? -13.145 -13.565 -3.471 1.00 96.06 92 LYS A C 1
ATOM 733 O O . LYS A 1 92 ? -13.173 -14.753 -3.794 1.00 96.06 92 LYS A O 1
ATOM 7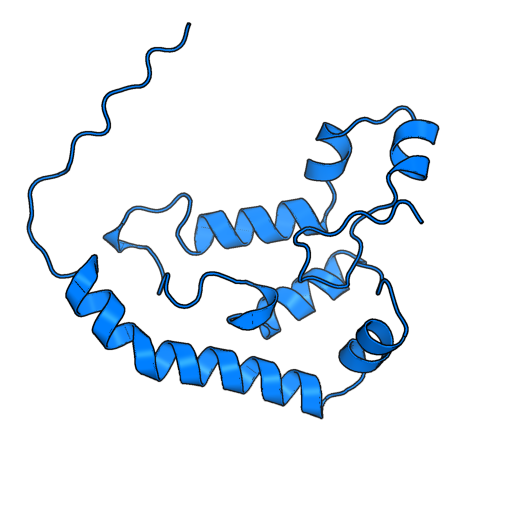38 N N . ASP A 1 93 ? -13.159 -12.578 -4.361 1.00 98.19 93 ASP A N 1
ATOM 739 C CA . ASP A 1 93 ? -13.219 -12.778 -5.800 1.00 98.19 93 ASP A CA 1
ATOM 740 C C . ASP A 1 93 ? -11.827 -13.077 -6.382 1.00 98.19 93 ASP A C 1
ATOM 742 O O . ASP A 1 93 ? -10.977 -12.205 -6.590 1.00 98.19 93 ASP A O 1
ATOM 746 N N . LYS A 1 94 ? -11.611 -14.353 -6.717 1.00 97.88 94 LYS A N 1
ATOM 747 C CA . LYS A 1 94 ? -10.390 -14.811 -7.386 1.00 97.88 94 LYS A CA 1
ATOM 748 C C . LYS A 1 94 ? -10.187 -14.157 -8.761 1.00 97.88 94 LYS A C 1
ATOM 750 O O . LYS A 1 94 ? -9.051 -13.885 -9.143 1.00 97.88 94 LYS A O 1
ATOM 755 N N . GLY A 1 95 ? -11.259 -13.924 -9.515 1.00 98.62 95 GLY A N 1
ATOM 756 C CA . GLY A 1 95 ? -11.203 -13.291 -10.831 1.00 98.62 95 GLY A CA 1
ATOM 757 C C . GLY A 1 95 ? -10.764 -11.832 -10.743 1.00 98.62 95 GLY A C 1
ATOM 758 O O . GLY A 1 95 ? -9.914 -11.403 -11.530 1.00 98.62 95 GLY A O 1
ATOM 759 N N . TYR A 1 96 ? -11.273 -11.099 -9.750 1.00 98.25 96 TYR A N 1
ATOM 760 C CA . TYR A 1 96 ? -10.810 -9.748 -9.437 1.00 98.25 96 TYR A CA 1
ATOM 761 C C . TYR A 1 96 ? -9.322 -9.742 -9.068 1.00 98.25 96 TYR A C 1
ATOM 763 O O . TYR A 1 96 ? -8.546 -8.985 -9.660 1.00 98.25 96 TYR A O 1
ATOM 771 N N . TYR A 1 97 ? -8.901 -10.643 -8.170 1.00 98.56 97 TYR A N 1
ATOM 772 C CA . TYR A 1 97 ? -7.496 -10.784 -7.783 1.00 98.56 97 TYR A CA 1
ATOM 773 C C . TYR A 1 97 ? -6.587 -11.036 -8.993 1.00 98.56 97 TYR A C 1
ATOM 775 O O . TYR A 1 97 ? -5.651 -10.273 -9.247 1.00 98.56 97 TYR A O 1
ATOM 783 N N . ASP A 1 98 ? -6.895 -12.060 -9.793 1.00 98.75 98 ASP A N 1
ATOM 784 C CA . ASP A 1 98 ? -6.101 -12.422 -10.970 1.00 98.75 98 ASP A CA 1
ATOM 785 C C . ASP A 1 98 ? -6.079 -11.283 -12.005 1.00 98.75 98 ASP A C 1
ATOM 787 O O . ASP A 1 98 ? -5.070 -11.056 -12.681 1.00 98.75 98 ASP A O 1
ATOM 791 N N . GLY A 1 99 ? -7.192 -10.555 -12.140 1.00 98.69 99 GLY A N 1
ATOM 792 C CA . GLY A 1 99 ? -7.321 -9.390 -13.009 1.00 98.69 99 GLY A CA 1
ATOM 793 C C . GLY A 1 99 ? -6.400 -8.243 -12.602 1.00 98.69 99 GLY A C 1
ATOM 794 O O . GLY A 1 99 ? -5.664 -7.727 -13.443 1.00 98.69 99 GLY A O 1
ATOM 795 N N . MET A 1 100 ? -6.396 -7.881 -11.320 1.00 98.50 100 MET A N 1
ATOM 796 C CA . MET A 1 100 ? -5.564 -6.802 -10.783 1.00 98.50 100 MET A CA 1
ATOM 797 C C . MET A 1 100 ? -4.070 -7.139 -10.840 1.00 98.50 100 MET A C 1
ATOM 799 O O . MET A 1 100 ? -3.264 -6.309 -11.263 1.00 98.50 100 MET A O 1
ATOM 803 N N . VAL A 1 101 ? -3.693 -8.379 -10.509 1.00 98.69 101 VAL A N 1
ATOM 804 C CA . VAL A 1 101 ? -2.302 -8.849 -10.634 1.00 98.69 101 VAL A CA 1
ATOM 805 C C . VAL A 1 101 ? -1.829 -8.810 -12.087 1.00 98.69 101 VAL A C 1
ATOM 807 O O . VAL A 1 101 ? -0.701 -8.397 -12.369 1.00 98.69 101 VAL A O 1
ATOM 810 N N . ARG A 1 102 ? -2.678 -9.233 -13.030 1.00 98.75 102 ARG A N 1
ATOM 811 C CA . ARG A 1 102 ? -2.362 -9.169 -14.462 1.00 98.75 102 ARG A CA 1
ATOM 812 C C . ARG A 1 102 ? -2.231 -7.726 -14.942 1.00 98.75 102 ARG A C 1
ATOM 814 O O . ARG A 1 102 ? -1.263 -7.427 -15.631 1.00 98.75 102 ARG A O 1
ATOM 821 N N . TYR A 1 103 ? -3.155 -6.848 -14.551 1.00 98.50 103 TYR A N 1
ATOM 822 C CA . TYR A 1 103 ? -3.127 -5.433 -14.923 1.00 98.50 103 TYR A CA 1
ATOM 823 C C . TYR A 1 103 ? -1.795 -4.775 -14.543 1.00 98.50 103 TYR A C 1
ATOM 825 O O . TYR A 1 103 ? -1.133 -4.210 -15.413 1.00 98.50 103 TYR A O 1
ATOM 833 N N . GLY A 1 104 ? -1.373 -4.900 -13.280 1.00 98.31 104 GLY A N 1
ATOM 834 C CA . GLY A 1 104 ? -0.122 -4.304 -12.804 1.00 98.31 104 GLY A CA 1
ATOM 835 C C . GLY A 1 104 ? 1.102 -4.820 -13.563 1.00 98.31 104 GLY A C 1
ATOM 836 O O . GLY A 1 104 ? 1.925 -4.040 -14.041 1.00 98.31 104 GLY A O 1
ATOM 837 N N . ARG A 1 105 ? 1.163 -6.138 -13.790 1.00 98.38 105 ARG A N 1
ATOM 838 C CA . ARG A 1 105 ? 2.225 -6.779 -14.580 1.00 98.38 105 ARG A CA 1
ATOM 839 C C . ARG A 1 105 ? 2.273 -6.273 -16.021 1.00 98.38 105 ARG A C 1
ATOM 841 O O . ARG A 1 105 ? 3.353 -5.995 -16.539 1.00 98.38 105 ARG A O 1
ATOM 848 N N . ASP A 1 106 ? 1.126 -6.199 -16.691 1.00 98.56 106 ASP A N 1
ATOM 849 C CA . ASP A 1 106 ? 1.057 -5.761 -18.085 1.00 98.56 106 ASP A CA 1
ATOM 850 C C . ASP A 1 106 ? 1.416 -4.284 -18.226 1.00 98.56 106 ASP A C 1
ATOM 852 O O . ASP A 1 106 ? 2.142 -3.909 -19.149 1.00 98.56 106 ASP A O 1
ATOM 856 N N . PHE A 1 107 ? 0.961 -3.453 -17.291 1.00 98.38 107 PHE A N 1
ATOM 857 C CA . PHE A 1 107 ? 1.283 -2.036 -17.279 1.00 98.38 107 PHE A CA 1
ATOM 858 C C . PHE A 1 107 ? 2.778 -1.787 -17.030 1.00 98.38 107 PHE A C 1
ATOM 860 O O . PHE A 1 107 ? 3.401 -1.025 -17.776 1.00 98.38 107 PHE A O 1
ATOM 867 N N . ASP A 1 108 ? 3.394 -2.490 -16.075 1.00 97.94 108 ASP A N 1
ATOM 868 C CA . ASP A 1 108 ? 4.843 -2.428 -15.854 1.00 97.94 108 ASP A CA 1
ATOM 869 C C . ASP A 1 108 ? 5.622 -2.894 -17.094 1.00 97.94 108 ASP A C 1
ATOM 871 O O . ASP A 1 108 ? 6.532 -2.213 -17.573 1.00 97.94 108 ASP A O 1
ATOM 875 N N . ARG A 1 109 ? 5.208 -4.006 -17.712 1.00 97.88 109 ARG A N 1
ATOM 876 C CA . ARG A 1 109 ? 5.828 -4.515 -18.944 1.00 97.88 109 ARG A CA 1
ATOM 877 C C . ARG A 1 109 ? 5.793 -3.490 -20.082 1.00 97.88 109 ARG A C 1
ATOM 879 O O . ARG A 1 109 ? 6.774 -3.366 -20.813 1.00 97.88 109 ARG A O 1
ATOM 886 N N . LEU A 1 110 ? 4.686 -2.764 -20.241 1.00 97.94 110 LEU A N 1
ATOM 887 C CA . LEU A 1 110 ? 4.518 -1.758 -21.296 1.00 97.94 110 LEU A CA 1
ATOM 888 C C . LEU A 1 110 ? 5.311 -0.472 -21.034 1.00 97.94 110 LEU A C 1
ATOM 890 O O . LEU A 1 110 ? 5.722 0.200 -21.981 1.00 97.94 110 LEU A O 1
ATOM 894 N N . THR A 1 111 ? 5.520 -0.113 -19.769 1.00 97.44 111 THR A N 1
ATOM 895 C CA . THR A 1 111 ? 6.048 1.206 -19.392 1.00 97.44 111 THR A CA 1
ATOM 896 C C . THR A 1 111 ? 7.491 1.175 -18.890 1.00 97.44 111 THR A C 1
ATOM 898 O O . THR A 1 111 ? 8.188 2.184 -19.001 1.00 97.44 111 THR A O 1
ATOM 901 N N . SER A 1 112 ? 7.990 0.027 -18.427 1.00 95.25 112 SER A N 1
ATOM 902 C CA . SER A 1 112 ? 9.321 -0.115 -17.818 1.00 95.25 112 SER A CA 1
ATOM 903 C C . SER A 1 112 ? 10.466 0.275 -18.752 1.00 95.25 112 SER A C 1
ATOM 905 O O . SER A 1 112 ? 11.417 0.924 -18.321 1.00 95.25 112 SER A O 1
ATOM 907 N N . ALA A 1 113 ? 10.381 -0.060 -20.043 1.00 94.00 113 ALA A N 1
ATOM 908 C CA . ALA A 1 113 ? 11.388 0.341 -21.026 1.00 94.00 113 ALA A CA 1
ATOM 909 C C . ALA A 1 113 ? 11.452 1.869 -21.179 1.00 94.00 113 ALA A C 1
ATOM 911 O O . ALA A 1 113 ? 12.539 2.443 -21.244 1.00 94.00 113 ALA A O 1
ATOM 912 N N . LYS A 1 114 ? 10.289 2.534 -21.176 1.00 94.31 114 LYS A N 1
ATOM 913 C CA . LYS A 1 114 ? 10.203 3.995 -21.219 1.00 94.31 114 LYS A CA 1
ATOM 914 C C . LYS A 1 114 ? 10.717 4.616 -19.923 1.00 94.31 114 LYS A C 1
ATOM 916 O O . LYS A 1 114 ? 11.488 5.562 -19.994 1.00 94.31 114 LYS A O 1
ATOM 921 N N . TRP A 1 115 ? 10.357 4.062 -18.764 1.00 93.00 115 TRP A N 1
ATOM 922 C CA . TRP A 1 115 ? 10.887 4.518 -17.477 1.00 93.00 115 TRP A CA 1
ATOM 923 C C . TRP A 1 115 ? 12.418 4.473 -17.455 1.00 93.00 115 TRP A C 1
ATOM 925 O O . TRP A 1 115 ? 13.074 5.483 -17.206 1.00 93.00 115 TRP A O 1
ATOM 935 N N . LYS A 1 116 ? 12.993 3.319 -17.814 1.00 91.00 116 LYS A N 1
ATOM 936 C CA . LYS A 1 116 ? 14.447 3.138 -17.874 1.00 91.00 116 LYS A CA 1
ATOM 937 C C . LYS A 1 116 ? 15.096 4.140 -18.822 1.00 91.00 116 LYS A C 1
ATOM 939 O O . LYS A 1 116 ? 16.080 4.759 -18.444 1.00 91.00 116 LYS A O 1
ATOM 944 N N . LYS A 1 117 ? 14.529 4.326 -20.016 1.00 91.19 117 LYS A N 1
ATOM 945 C CA . LYS A 1 117 ? 15.072 5.235 -21.029 1.00 91.19 117 LYS A CA 1
ATOM 946 C C . LYS A 1 117 ? 15.046 6.707 -20.594 1.00 91.19 117 LYS A C 1
ATOM 948 O O . LYS A 1 117 ? 16.018 7.427 -20.778 1.00 91.19 117 LYS A O 1
ATOM 953 N N . GLU A 1 118 ? 13.917 7.168 -20.074 1.00 90.81 118 GLU A N 1
ATOM 954 C CA . GLU A 1 118 ? 13.695 8.602 -19.850 1.00 90.81 118 GLU A CA 1
ATOM 955 C C . GLU A 1 118 ? 14.174 9.062 -18.461 1.00 90.81 118 GLU A C 1
ATOM 957 O O . GLU A 1 118 ? 14.444 10.245 -18.275 1.00 90.81 118 GLU A O 1
ATOM 962 N N . TYR A 1 119 ? 14.286 8.148 -17.486 1.00 87.12 119 TYR A N 1
ATOM 963 C CA . TYR A 1 119 ? 14.560 8.510 -16.087 1.00 87.12 119 TYR A CA 1
ATOM 964 C C . TYR A 1 119 ? 15.764 7.801 -15.462 1.00 87.12 119 TYR A C 1
ATOM 966 O O . TYR A 1 119 ? 16.315 8.328 -14.499 1.00 87.12 119 TYR A O 1
ATOM 974 N N . LEU A 1 120 ? 16.202 6.649 -15.990 1.00 85.12 120 LEU A N 1
ATOM 975 C CA . LEU A 1 120 ? 17.379 5.932 -15.468 1.00 85.12 120 LEU A CA 1
ATOM 976 C C . LEU A 1 120 ? 18.592 5.993 -16.409 1.00 85.12 120 LEU A C 1
ATOM 978 O O . LEU A 1 120 ? 19.728 5.962 -15.941 1.00 85.12 120 LEU A O 1
ATOM 982 N N . SER A 1 121 ? 18.392 6.116 -17.726 1.00 71.69 121 SER A N 1
ATOM 983 C CA . SER A 1 121 ? 19.475 6.242 -18.704 1.00 71.69 121 SER A CA 1
ATOM 984 C C . SER A 1 121 ? 19.776 7.702 -19.024 1.00 71.69 121 SER A C 1
ATOM 986 O O . SER A 1 121 ? 19.611 8.152 -20.152 1.00 71.69 121 SER A O 1
ATOM 988 N N . THR A 1 122 ? 20.265 8.443 -18.034 1.00 62.66 122 THR A N 1
ATOM 989 C CA . THR A 1 122 ? 21.027 9.661 -18.322 1.00 62.66 122 THR A CA 1
ATOM 990 C C . THR A 1 122 ? 22.123 9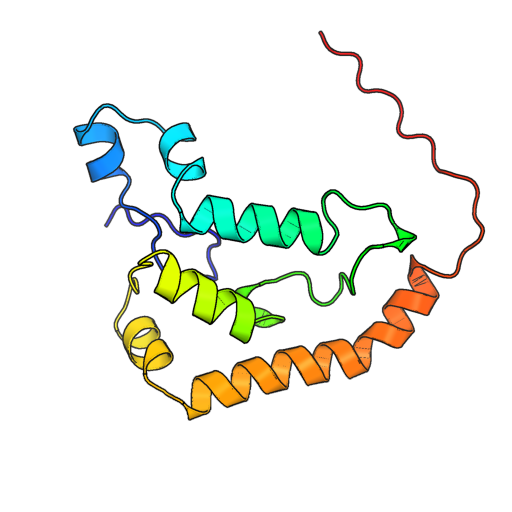.855 -17.294 1.00 62.66 122 THR A C 1
ATOM 992 O O . THR A 1 122 ? 21.884 10.059 -16.109 1.00 62.66 122 THR A O 1
ATOM 995 N N . SER A 1 123 ? 23.346 9.822 -17.807 1.00 54.81 123 SER A N 1
ATOM 996 C CA . SER A 1 123 ? 24.607 10.228 -17.201 1.00 54.81 123 SER A CA 1
ATOM 997 C C . SER A 1 123 ? 24.682 11.747 -16.971 1.00 54.81 123 SER A C 1
ATOM 999 O O . SER A 1 123 ? 25.660 12.387 -17.362 1.00 54.81 123 SER A O 1
ATOM 1001 N N . GLU A 1 124 ? 23.652 12.357 -16.383 1.00 55.97 124 GLU A N 1
ATOM 1002 C CA . GLU A 1 124 ? 23.699 13.765 -15.987 1.00 55.97 124 GLU A CA 1
ATOM 1003 C C . GLU A 1 124 ? 24.129 13.899 -14.526 1.00 55.97 124 GLU A C 1
ATOM 1005 O O . GLU A 1 124 ? 23.674 13.168 -13.647 1.00 55.97 124 GLU A O 1
ATOM 1010 N N . LYS A 1 125 ? 25.064 14.831 -14.292 1.00 53.06 125 LYS A N 1
ATOM 1011 C CA . LYS A 1 125 ? 25.732 15.089 -13.009 1.00 53.06 125 LYS A CA 1
ATOM 1012 C C . LYS A 1 125 ? 24.740 15.073 -11.837 1.00 53.06 125 LYS A C 1
ATOM 1014 O O . LYS A 1 125 ? 23.655 15.643 -11.973 1.00 53.06 125 LYS A O 1
ATOM 1019 N N . PRO A 1 126 ? 25.128 14.522 -10.668 1.00 51.06 126 PRO A N 1
ATOM 1020 C CA . PRO A 1 126 ? 24.263 14.482 -9.498 1.00 51.06 126 PRO A CA 1
ATOM 1021 C C . PRO A 1 126 ? 23.728 15.884 -9.208 1.00 51.06 126 PRO A C 1
ATOM 1023 O O . PRO A 1 126 ? 24.490 16.811 -8.922 1.00 51.06 126 PRO A O 1
ATOM 1026 N N . ARG A 1 127 ? 22.404 16.047 -9.296 1.00 56.28 127 ARG A N 1
ATOM 1027 C CA . ARG A 1 127 ? 21.738 17.245 -8.790 1.00 56.28 127 ARG A CA 1
ATOM 1028 C C . ARG A 1 127 ? 21.924 17.221 -7.283 1.00 56.28 127 ARG A C 1
ATOM 1030 O O . ARG A 1 127 ? 21.299 16.427 -6.584 1.00 56.28 127 ARG A O 1
ATOM 1037 N N . THR A 1 128 ? 22.833 18.051 -6.788 1.00 48.53 128 THR A N 1
ATOM 1038 C CA . THR A 1 128 ? 23.058 18.214 -5.357 1.00 48.53 128 THR A CA 1
ATOM 1039 C C . THR A 1 128 ? 21.738 18.631 -4.715 1.00 48.53 128 THR A C 1
ATOM 1041 O O . THR A 1 128 ? 21.229 19.728 -4.952 1.00 48.53 128 THR A O 1
ATOM 1044 N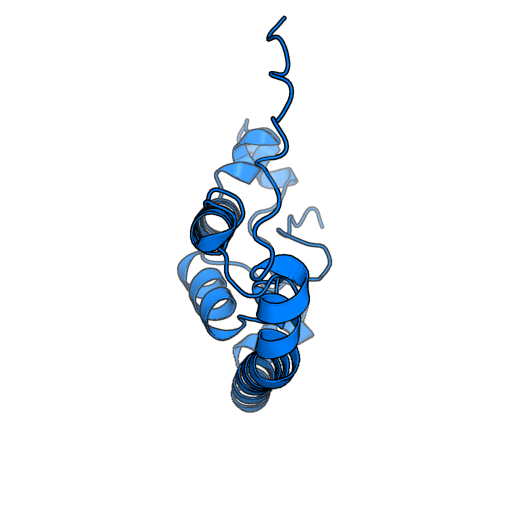 N . ARG A 1 129 ? 21.147 17.747 -3.899 1.00 55.75 129 ARG A N 1
ATOM 1045 C CA . ARG A 1 129 ? 20.111 18.163 -2.952 1.00 55.75 129 ARG A CA 1
ATOM 1046 C C . ARG A 1 129 ? 20.777 19.208 -2.059 1.00 55.75 129 ARG A C 1
ATOM 1048 O O . ARG A 1 129 ? 21.708 18.880 -1.326 1.00 55.75 129 ARG A O 1
ATOM 1055 N N . LYS A 1 130 ? 20.360 20.475 -2.157 1.00 47.56 130 LYS A N 1
ATOM 1056 C CA . LYS A 1 130 ? 20.757 21.480 -1.166 1.00 47.56 130 LYS A CA 1
ATOM 1057 C C . LYS A 1 130 ? 20.319 20.937 0.189 1.00 47.56 130 LYS A C 1
ATOM 1059 O O . LYS A 1 130 ? 19.140 20.638 0.364 1.00 47.56 130 LYS A O 1
ATOM 1064 N N . ALA A 1 131 ? 21.273 20.765 1.100 1.00 50.53 131 ALA A N 1
ATOM 1065 C CA . ALA A 1 131 ? 20.983 20.384 2.469 1.00 50.53 131 ALA A CA 1
ATOM 1066 C C . ALA A 1 131 ? 19.929 21.351 3.020 1.00 50.53 131 ALA A C 1
ATOM 1068 O O . ALA A 1 131 ? 20.144 22.568 3.039 1.00 50.53 131 ALA A O 1
ATOM 1069 N N . VAL A 1 132 ? 18.777 20.814 3.415 1.00 54.88 132 VAL A N 1
ATOM 1070 C CA . VAL A 1 132 ? 17.828 21.554 4.239 1.00 54.88 132 VAL A CA 1
ATOM 1071 C C . VAL A 1 132 ? 18.548 21.753 5.565 1.00 54.88 132 VAL A C 1
ATOM 1073 O O . VAL A 1 132 ? 18.889 20.781 6.234 1.00 54.88 132 VAL A O 1
ATOM 1076 N N . LYS A 1 133 ? 18.887 23.002 5.891 1.00 44.53 133 LYS A N 1
ATOM 1077 C CA . LYS A 1 133 ? 19.450 23.322 7.200 1.00 44.53 133 LYS A CA 1
ATOM 1078 C C . LYS A 1 133 ? 18.377 23.007 8.236 1.00 44.53 133 LYS A C 1
ATOM 1080 O O . LYS A 1 133 ? 17.309 23.613 8.194 1.00 44.53 133 LYS A O 1
ATOM 1085 N N . SER A 1 134 ? 18.663 22.061 9.120 1.00 56.44 134 SER A N 1
ATOM 1086 C CA . SER A 1 134 ? 17.899 21.864 10.346 1.00 56.44 134 SER A CA 1
ATOM 1087 C C . SER A 1 134 ? 17.921 23.174 11.139 1.00 56.44 134 SER A C 1
ATOM 1089 O O . SER A 1 134 ? 18.998 23.752 11.320 1.00 56.44 134 SER A O 1
ATOM 1091 N N . ALA A 1 135 ? 16.740 23.660 11.515 1.00 52.16 135 ALA A N 1
ATOM 1092 C CA . ALA A 1 135 ? 16.566 24.743 12.479 1.00 52.16 135 ALA A CA 1
ATOM 1093 C C . ALA A 1 135 ? 16.612 24.183 13.904 1.00 52.16 135 ALA A C 1
ATOM 1095 O O . ALA A 1 135 ? 16.207 23.008 14.071 1.00 52.16 135 ALA A O 1
#